Protein AF-A0A942LZH9-F1 (afdb_monomer)

pLDDT: mean 81.47, std 19.13, range [36.59, 96.5]

Sequence (131 aa):
MKSMGKLLLIGLAIMLMASFSLKSQSVIKISQSTISLISAGNLTALHFEVTTKDVDKITAKMLIPGYQLVCNPKETKLSCIVYSMELTPFPAGDTEIIKLEGISDDNEFIWEKAEASDVNHKTVFLETVVE

Radius of gyration: 22.89 Å; Cα contacts (8 Å, |Δi|>4): 263; chains: 1; bounding box: 40×56×80 Å

Structure (mmCIF, N/CA/C/O backbone):
data_AF-A0A942LZH9-F1
#
_entry.id   AF-A0A942LZH9-F1
#
loop_
_atom_site.group_PDB
_atom_site.id
_atom_site.type_symbol
_atom_site.label_atom_id
_atom_site.label_alt_id
_atom_site.label_comp_id
_atom_site.label_asym_id
_atom_site.label_entity_id
_atom_site.label_seq_id
_atom_site.pdbx_PDB_ins_code
_atom_site.Cartn_x
_atom_site.Cartn_y
_atom_site.Cartn_z
_atom_site.occupancy
_atom_site.B_iso_or_equiv
_atom_site.auth_seq_id
_atom_site.auth_comp_id
_atom_site.auth_asym_id
_atom_site.auth_atom_id
_atom_site.pdbx_PDB_model_num
ATOM 1 N N . MET A 1 1 ? 15.532 45.256 -62.606 1.00 39.62 1 MET A N 1
ATOM 2 C CA . MET A 1 1 ? 15.537 43.804 -62.896 1.00 39.62 1 MET A CA 1
ATOM 3 C C . MET A 1 1 ? 16.292 43.080 -61.792 1.00 39.62 1 MET A C 1
ATOM 5 O O . MET A 1 1 ? 17.453 43.410 -61.614 1.00 39.62 1 MET A O 1
ATOM 9 N N . LYS A 1 2 ? 15.628 42.092 -61.161 1.00 41.16 2 LYS A N 1
ATOM 10 C CA . LYS A 1 2 ? 16.156 40.997 -60.306 1.00 41.16 2 LYS A CA 1
ATOM 11 C C . LYS A 1 2 ? 16.823 41.414 -58.980 1.00 41.16 2 LYS A C 1
ATOM 13 O O . LYS A 1 2 ? 17.537 42.394 -58.937 1.00 41.16 2 LYS A O 1
ATOM 18 N N . SER A 1 3 ? 16.723 40.690 -57.870 1.00 36.59 3 SER A N 1
ATOM 19 C CA . SER A 1 3 ? 15.890 39.576 -57.398 1.00 36.59 3 SER A CA 1
ATOM 20 C C . SER A 1 3 ? 16.278 39.365 -55.925 1.00 36.59 3 SER A C 1
ATOM 22 O O . SER A 1 3 ? 17.366 39.750 -55.508 1.00 36.59 3 SER A O 1
ATOM 24 N N . MET A 1 4 ? 15.374 38.757 -55.166 1.00 45.88 4 MET A N 1
ATOM 25 C CA . MET A 1 4 ? 15.419 38.454 -53.737 1.00 45.88 4 MET A CA 1
ATOM 26 C C . MET A 1 4 ? 16.687 37.738 -53.246 1.00 45.88 4 MET A C 1
ATOM 28 O O . MET A 1 4 ? 17.274 36.925 -53.952 1.00 45.88 4 MET A O 1
ATOM 32 N N . GLY A 1 5 ? 16.976 37.939 -51.958 1.00 41.28 5 GLY A N 1
ATOM 33 C CA . GLY A 1 5 ? 17.870 37.104 -51.160 1.00 41.28 5 GLY A CA 1
ATOM 34 C C . GLY A 1 5 ? 17.648 37.298 -49.659 1.00 41.28 5 GLY A C 1
ATOM 35 O O . GLY A 1 5 ? 18.558 37.705 -48.950 1.00 41.28 5 GLY A O 1
ATOM 36 N N . LYS A 1 6 ? 16.422 37.051 -49.171 1.00 49.28 6 LYS A N 1
ATOM 37 C CA . LYS A 1 6 ? 16.174 36.774 -47.746 1.00 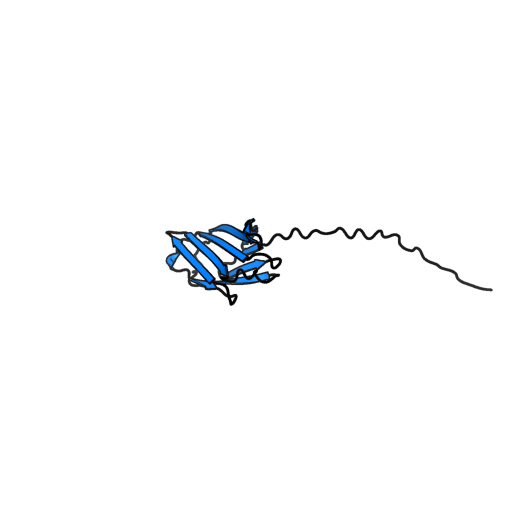49.28 6 LYS A CA 1
ATOM 38 C C . LYS A 1 6 ? 16.926 35.489 -47.389 1.00 49.28 6 LYS A C 1
ATOM 40 O O . LYS A 1 6 ? 16.528 34.440 -47.878 1.00 49.28 6 LYS A O 1
ATOM 45 N N . LEU A 1 7 ? 17.928 35.546 -46.519 1.00 44.22 7 LEU A N 1
ATOM 46 C CA . LEU A 1 7 ? 18.404 34.378 -45.772 1.00 44.22 7 LEU A CA 1
ATOM 47 C C . LEU A 1 7 ? 18.724 34.846 -44.349 1.00 44.22 7 LEU A C 1
ATOM 49 O O . LEU A 1 7 ? 19.656 35.603 -44.114 1.00 44.22 7 LEU A O 1
ATOM 53 N N . LEU A 1 8 ? 17.732 34.687 -43.479 1.00 42.03 8 LEU A N 1
ATOM 54 C CA . LEU A 1 8 ? 17.708 33.675 -42.421 1.00 42.03 8 LEU A CA 1
ATOM 55 C C . LEU A 1 8 ? 18.464 34.158 -41.175 1.00 42.03 8 LEU A C 1
ATOM 57 O O . LEU A 1 8 ? 19.621 33.827 -40.936 1.00 42.03 8 LEU A O 1
ATOM 61 N N . LEU A 1 9 ? 17.728 34.909 -40.345 1.00 44.19 9 LEU A N 1
ATOM 62 C CA . LEU A 1 9 ? 17.865 34.812 -38.897 1.00 44.19 9 LEU A CA 1
ATOM 63 C C . LEU A 1 9 ? 17.651 33.336 -38.523 1.00 44.19 9 LEU A C 1
ATOM 65 O O . LEU A 1 9 ? 16.520 32.887 -38.361 1.00 44.19 9 LEU A O 1
ATOM 69 N N . ILE A 1 10 ? 18.735 32.578 -38.423 1.00 49.22 10 ILE A N 1
ATOM 70 C CA . ILE A 1 10 ? 18.791 31.396 -37.567 1.00 49.22 10 ILE A CA 1
ATOM 71 C C . ILE A 1 10 ? 19.356 31.967 -36.267 1.00 49.22 10 ILE A C 1
ATOM 73 O O . ILE A 1 10 ? 20.549 32.186 -36.123 1.00 49.22 10 ILE A O 1
ATOM 77 N N . GLY A 1 11 ? 18.507 32.459 -35.373 1.00 38.56 11 GLY A N 1
ATOM 78 C CA . GLY A 1 11 ? 17.750 31.521 -34.564 1.00 38.56 11 GLY A CA 1
ATOM 79 C C . GLY A 1 11 ? 18.701 30.770 -33.635 1.00 38.56 11 GLY A C 1
ATOM 80 O O . GLY A 1 11 ? 18.544 29.572 -33.450 1.00 38.56 11 GLY A O 1
ATOM 81 N N . LEU A 1 12 ? 19.689 31.464 -33.055 1.00 39.50 12 LEU A N 1
ATOM 82 C CA . LEU A 1 12 ? 20.382 31.031 -31.845 1.00 39.50 12 LEU A CA 1
ATOM 83 C C . LEU A 1 12 ? 19.395 31.112 -30.665 1.00 39.50 12 LEU A C 1
ATOM 85 O O . LEU A 1 12 ? 19.599 31.821 -29.686 1.00 39.50 12 LEU A O 1
ATOM 89 N N . ALA A 1 13 ? 18.280 30.394 -30.784 1.00 42.97 13 ALA A N 1
ATOM 90 C CA . ALA A 1 13 ? 17.601 29.849 -29.636 1.00 42.97 13 ALA A CA 1
ATOM 91 C C . ALA A 1 13 ? 18.527 28.731 -29.170 1.00 42.97 13 ALA A C 1
ATOM 93 O O . ALA A 1 13 ? 18.441 27.595 -29.633 1.00 42.97 13 ALA A O 1
ATOM 94 N N . ILE A 1 14 ? 19.484 29.087 -28.310 1.00 48.19 14 ILE A N 1
ATOM 95 C CA . ILE A 1 14 ? 20.075 28.119 -27.395 1.00 48.19 14 ILE A CA 1
ATOM 96 C C . ILE A 1 14 ? 18.873 27.560 -26.655 1.00 48.19 14 ILE A C 1
ATOM 98 O O . ILE A 1 14 ? 18.292 28.198 -25.778 1.00 48.19 14 ILE A O 1
ATOM 102 N N . MET A 1 15 ? 18.425 26.415 -27.150 1.00 40.81 15 MET A N 1
ATOM 103 C CA . MET A 1 15 ? 17.403 25.594 -26.562 1.00 40.81 15 MET A CA 1
ATOM 104 C C . MET A 1 15 ? 18.005 25.201 -25.220 1.00 40.81 15 MET A C 1
ATOM 106 O O . MET A 1 15 ? 18.798 24.266 -25.127 1.00 40.81 15 MET A O 1
ATOM 110 N N . LEU A 1 16 ? 17.697 25.989 -24.188 1.00 39.62 16 LEU A N 1
ATOM 111 C CA . LEU A 1 16 ? 17.719 25.529 -22.816 1.00 39.62 16 LEU A CA 1
ATOM 112 C C . LEU A 1 16 ? 16.721 24.366 -22.801 1.00 39.62 16 LEU A C 1
ATOM 114 O O . LEU A 1 16 ? 15.556 24.513 -22.441 1.00 39.62 16 LEU A O 1
ATOM 118 N N . MET A 1 17 ? 17.167 23.187 -23.230 1.00 42.41 17 MET A N 1
ATOM 119 C CA . MET A 1 17 ? 16.686 21.964 -22.630 1.00 42.41 17 MET A CA 1
ATOM 120 C C . MET A 1 17 ? 17.195 22.053 -21.202 1.00 42.41 17 MET A C 1
ATOM 122 O O . MET A 1 17 ? 18.265 21.556 -20.861 1.00 42.41 17 MET A O 1
ATOM 126 N N . ALA A 1 18 ? 16.457 22.802 -20.381 1.00 37.84 18 ALA A N 1
ATOM 127 C CA . ALA A 1 18 ? 16.432 22.537 -18.971 1.00 37.84 18 ALA A CA 1
ATOM 128 C C . ALA A 1 18 ? 16.167 21.040 -18.902 1.00 37.84 18 ALA A C 1
ATOM 130 O O . ALA A 1 18 ? 15.095 20.568 -19.288 1.00 37.84 18 ALA A O 1
ATOM 131 N N . SER A 1 19 ? 17.191 20.291 -18.514 1.00 39.47 19 SER A N 1
ATOM 132 C CA . SER A 1 19 ? 17.015 18.982 -17.935 1.00 39.47 19 SER A CA 1
ATOM 133 C C . SER A 1 19 ? 16.109 19.234 -16.742 1.00 39.47 19 SER A C 1
ATOM 135 O O . SER A 1 19 ? 16.579 19.503 -15.637 1.00 39.47 19 SER A O 1
ATOM 137 N N . PHE A 1 20 ? 14.796 19.243 -16.972 1.00 38.53 20 PHE A N 1
ATOM 138 C CA . PHE A 1 20 ? 13.843 18.965 -15.928 1.00 38.53 20 PHE A CA 1
ATOM 139 C C . PHE A 1 20 ? 14.211 17.549 -15.531 1.00 38.53 20 PHE A C 1
ATOM 141 O O . PHE A 1 20 ? 13.763 16.569 -16.118 1.00 38.53 20 PHE A O 1
ATOM 148 N N . SER A 1 21 ? 15.141 17.456 -14.584 1.00 37.59 21 SER A N 1
ATOM 149 C CA . SER A 1 21 ? 15.197 16.334 -13.687 1.00 37.59 21 SER A CA 1
ATOM 150 C C . SER A 1 21 ? 13.803 16.337 -13.087 1.00 37.59 21 SER A C 1
ATOM 152 O O . SER A 1 21 ? 13.515 17.134 -12.191 1.00 37.59 21 SER A O 1
ATOM 154 N N . LEU A 1 22 ? 12.891 15.567 -13.696 1.00 41.03 22 LEU A N 1
ATOM 155 C CA . LEU A 1 22 ? 11.689 15.132 -13.023 1.00 41.03 22 LEU A CA 1
ATOM 156 C C . LEU A 1 22 ? 12.255 14.485 -11.780 1.00 41.03 22 LEU A C 1
ATOM 158 O O . LEU A 1 22 ? 12.810 13.389 -11.836 1.00 41.03 22 LEU A O 1
ATOM 162 N N . LYS A 1 23 ? 12.237 15.238 -10.683 1.00 45.75 23 LYS A N 1
ATOM 163 C CA . LYS A 1 23 ? 12.470 14.701 -9.364 1.00 45.75 23 LYS A CA 1
ATOM 164 C C . LYS A 1 23 ? 11.471 13.558 -9.321 1.00 45.75 23 LYS A C 1
ATOM 166 O O . LYS A 1 23 ? 10.272 13.811 -9.353 1.00 45.75 23 LYS A O 1
ATOM 171 N N . SER A 1 24 ? 11.973 12.333 -9.458 1.00 50.16 24 SER A N 1
ATOM 172 C CA . SER A 1 24 ? 11.180 11.111 -9.533 1.00 50.16 24 SER A CA 1
ATOM 173 C C . SER A 1 24 ? 10.587 10.895 -8.145 1.00 50.16 24 SER A C 1
ATOM 175 O O . SER A 1 24 ? 11.002 10.013 -7.399 1.00 50.16 24 SER A O 1
ATOM 177 N N . GLN A 1 25 ? 9.698 11.794 -7.741 1.00 72.69 25 GLN A N 1
ATOM 178 C CA . GLN A 1 25 ? 8.908 11.679 -6.542 1.00 72.69 25 GLN A CA 1
ATOM 179 C C . GLN A 1 25 ? 7.812 10.713 -6.922 1.00 72.69 25 GLN A C 1
ATOM 181 O O . GLN A 1 25 ? 6.889 11.040 -7.661 1.00 72.69 25 GLN A O 1
ATOM 186 N N . SER A 1 26 ? 8.005 9.472 -6.495 1.00 85.50 26 SER A N 1
ATOM 187 C CA . SER A 1 26 ? 6.890 8.551 -6.445 1.00 85.50 26 SER A CA 1
ATOM 188 C C . SER A 1 26 ? 5.879 9.104 -5.442 1.00 85.50 26 SER A C 1
ATOM 190 O O . SER A 1 26 ? 6.262 9.611 -4.383 1.00 85.50 26 SER A O 1
ATOM 192 N N . VAL A 1 27 ? 4.606 9.051 -5.807 1.00 90.31 27 VAL A N 1
ATOM 193 C CA . VAL A 1 27 ? 3.499 9.624 -5.037 1.00 90.31 27 VAL A CA 1
ATOM 194 C C . VAL A 1 27 ? 2.531 8.501 -4.728 1.00 90.31 27 VAL A C 1
ATOM 196 O O . VAL A 1 27 ? 2.226 7.699 -5.612 1.00 90.31 27 VAL A O 1
ATOM 199 N N . ILE A 1 28 ? 2.043 8.449 -3.495 1.00 91.06 28 ILE A N 1
ATOM 200 C CA . ILE A 1 28 ? 0.878 7.638 -3.167 1.00 91.06 28 ILE A CA 1
ATOM 201 C C . ILE A 1 28 ? -0.349 8.550 -3.191 1.00 91.06 28 ILE A C 1
ATOM 203 O O . ILE A 1 28 ? -0.385 9.598 -2.543 1.00 91.06 28 ILE A O 1
ATOM 207 N N . LYS A 1 29 ? -1.334 8.175 -3.996 1.00 92.06 29 LYS A N 1
ATOM 208 C CA . LYS A 1 29 ? -2.643 8.816 -4.035 1.00 92.06 29 LYS A CA 1
ATOM 209 C C . LYS A 1 29 ? -3.614 7.948 -3.283 1.00 92.06 29 LYS A C 1
ATOM 211 O O . LYS A 1 29 ? -3.621 6.729 -3.465 1.00 92.06 29 LYS A O 1
ATOM 216 N N . ILE A 1 30 ? -4.417 8.571 -2.445 1.00 87.19 30 ILE A N 1
ATOM 217 C CA . ILE A 1 30 ? -5.291 7.836 -1.563 1.00 87.19 30 ILE A CA 1
ATOM 218 C C . ILE A 1 30 ? -6.668 8.466 -1.568 1.00 87.19 30 ILE A C 1
ATOM 220 O O . ILE A 1 30 ? -6.818 9.639 -1.244 1.00 87.19 30 ILE A O 1
ATOM 224 N N . SER A 1 31 ? -7.659 7.661 -1.928 1.00 86.94 31 SER A N 1
ATOM 225 C CA . SER A 1 31 ? -9.068 8.018 -1.840 1.00 86.94 31 SER A CA 1
ATOM 226 C C . SER A 1 31 ? -9.720 7.254 -0.690 1.00 86.94 31 SER A C 1
ATOM 228 O O . SER A 1 31 ? -9.087 6.433 -0.020 1.00 86.94 31 SER A O 1
ATOM 230 N N . GLN A 1 32 ? -11.020 7.469 -0.486 1.00 83.19 32 GLN A N 1
ATOM 231 C CA . GLN A 1 32 ? -11.786 6.648 0.448 1.00 83.19 32 GLN A CA 1
ATOM 232 C C . GLN A 1 32 ? -11.693 5.155 0.116 1.00 83.19 32 GLN A C 1
ATOM 234 O O . GLN A 1 32 ? -11.540 4.362 1.029 1.00 83.19 32 GLN A O 1
ATOM 239 N N . SER A 1 33 ? -11.759 4.756 -1.160 1.00 89.19 33 SER A N 1
ATOM 240 C CA . SER A 1 33 ? -11.935 3.344 -1.550 1.00 89.19 33 SER A CA 1
ATOM 241 C C . SER A 1 33 ? -10.750 2.727 -2.290 1.00 89.19 33 SER A C 1
ATOM 243 O O . SER A 1 33 ? -10.765 1.530 -2.582 1.00 89.19 33 SER A O 1
ATOM 245 N N . THR A 1 34 ? -9.722 3.507 -2.607 1.00 92.69 34 THR A N 1
ATOM 246 C CA . THR A 1 34 ? -8.593 3.051 -3.421 1.00 92.69 34 THR A CA 1
ATOM 247 C C . THR A 1 34 ? -7.284 3.684 -2.978 1.00 92.69 34 THR A C 1
ATOM 249 O O . THR A 1 34 ? -7.245 4.789 -2.437 1.00 92.69 34 THR A O 1
ATOM 252 N N . ILE A 1 35 ? -6.194 2.968 -3.237 1.00 93.31 35 ILE A N 1
ATOM 253 C CA . ILE A 1 35 ? -4.831 3.477 -3.123 1.00 93.31 35 ILE A CA 1
ATOM 254 C C . ILE A 1 35 ? -4.173 3.291 -4.485 1.00 93.31 35 ILE A C 1
ATOM 256 O O . ILE A 1 35 ? -4.118 2.169 -5.002 1.00 93.31 35 ILE A O 1
ATOM 260 N N . SER A 1 36 ? -3.637 4.377 -5.028 1.00 95.06 36 SER A N 1
ATOM 261 C CA . SER A 1 36 ? -2.882 4.397 -6.277 1.00 95.06 36 SER A CA 1
ATOM 262 C C . SER A 1 36 ? -1.440 4.818 -6.030 1.00 95.06 36 SER A C 1
ATOM 264 O O . SER A 1 36 ? -1.134 5.598 -5.128 1.00 95.06 36 SER A O 1
ATOM 266 N N . LEU A 1 37 ? -0.531 4.293 -6.840 1.00 95.31 37 LEU A N 1
ATOM 267 C CA . LEU A 1 37 ? 0.889 4.596 -6.799 1.00 95.31 37 LEU A CA 1
ATOM 268 C C . LEU A 1 37 ? 1.306 5.188 -8.139 1.00 95.31 37 LEU A C 1
ATOM 270 O O . LEU A 1 37 ? 1.183 4.537 -9.175 1.00 95.31 37 LEU A O 1
ATOM 274 N N . ILE A 1 38 ? 1.866 6.394 -8.098 1.00 93.75 38 ILE A N 1
ATOM 275 C CA . ILE A 1 38 ? 2.649 6.942 -9.199 1.00 93.75 38 ILE A CA 1
ATOM 276 C C . ILE A 1 38 ? 4.095 6.515 -8.976 1.00 93.75 38 ILE A C 1
ATOM 278 O O . ILE A 1 38 ? 4.746 7.001 -8.051 1.00 93.75 38 ILE A O 1
ATOM 282 N N . SER A 1 39 ? 4.606 5.612 -9.813 1.00 92.31 39 SER A N 1
ATOM 283 C CA . SER A 1 39 ? 5.980 5.101 -9.721 1.00 92.31 39 SER A CA 1
ATOM 284 C C . SER A 1 39 ? 6.784 5.359 -10.993 1.00 92.31 39 SER A C 1
ATOM 286 O O . SER A 1 39 ? 6.243 5.438 -12.094 1.00 92.31 39 SER A O 1
ATOM 288 N N . ALA A 1 40 ? 8.108 5.428 -10.852 1.00 90.56 40 ALA A N 1
ATOM 289 C CA . ALA A 1 40 ? 9.042 5.407 -11.976 1.00 90.56 40 ALA A CA 1
ATOM 290 C C . ALA A 1 40 ? 9.424 3.979 -12.419 1.00 90.56 40 ALA A C 1
ATOM 292 O O . ALA A 1 40 ? 10.290 3.819 -13.276 1.00 90.56 40 ALA A O 1
ATOM 293 N N . GLY A 1 41 ? 8.806 2.940 -11.844 1.00 91.62 41 GLY A N 1
ATOM 294 C CA . GLY A 1 41 ? 9.104 1.546 -12.185 1.00 91.62 41 GLY A CA 1
ATOM 295 C C . GLY A 1 41 ? 10.262 0.939 -11.391 1.00 91.62 41 GLY A C 1
ATOM 296 O O . GLY A 1 41 ? 10.909 0.005 -11.854 1.00 91.62 41 GLY A O 1
ATOM 297 N N . ASN A 1 42 ? 10.587 1.509 -10.229 1.00 92.06 42 ASN A N 1
ATOM 298 C CA . ASN A 1 42 ? 11.784 1.171 -9.454 1.00 92.06 42 ASN A CA 1
ATOM 299 C C . ASN A 1 42 ? 11.506 0.836 -7.982 1.00 92.06 42 ASN A C 1
ATOM 301 O O . ASN A 1 42 ? 12.454 0.617 -7.230 1.00 92.06 42 ASN A O 1
ATOM 305 N N . LEU A 1 43 ? 10.242 0.827 -7.558 1.00 93.31 43 LEU A N 1
ATOM 306 C CA . LEU A 1 43 ? 9.848 0.498 -6.188 1.00 93.31 43 LEU A CA 1
ATOM 307 C C . LEU A 1 43 ? 9.490 -0.984 -6.104 1.00 93.31 43 LEU A C 1
ATOM 309 O O . LEU A 1 43 ? 8.797 -1.472 -6.981 1.00 93.31 43 LEU A O 1
ATOM 313 N N . THR A 1 44 ? 9.925 -1.701 -5.075 1.00 93.31 44 THR A N 1
ATOM 314 C CA . THR A 1 44 ? 9.734 -3.160 -4.935 1.00 93.31 44 THR A CA 1
ATOM 315 C C . THR A 1 44 ? 8.824 -3.541 -3.770 1.00 93.31 44 THR A C 1
ATOM 317 O O . THR A 1 44 ? 8.233 -4.622 -3.767 1.00 93.31 44 THR A O 1
ATOM 320 N N . ALA A 1 45 ? 8.677 -2.645 -2.795 1.00 94.81 45 ALA A N 1
ATOM 321 C CA . ALA A 1 45 ? 7.766 -2.797 -1.671 1.00 94.81 45 ALA A CA 1
ATOM 322 C C . ALA A 1 45 ? 7.173 -1.444 -1.272 1.00 94.81 45 ALA A C 1
ATOM 324 O O . ALA A 1 45 ? 7.804 -0.405 -1.473 1.00 94.81 45 ALA A O 1
ATOM 325 N N . LEU A 1 46 ? 5.977 -1.473 -0.694 1.00 95.50 46 LEU A N 1
ATOM 326 C CA . LEU A 1 46 ? 5.265 -0.315 -0.164 1.00 95.50 46 LEU A CA 1
ATOM 327 C C . LEU A 1 46 ? 4.755 -0.654 1.236 1.00 95.50 46 LEU A C 1
ATOM 329 O O . LEU A 1 46 ? 4.160 -1.706 1.431 1.00 95.50 46 LEU A O 1
ATOM 333 N N . HIS A 1 47 ? 4.949 0.239 2.194 1.00 94.56 47 HIS A N 1
ATOM 334 C CA . HIS A 1 47 ? 4.324 0.197 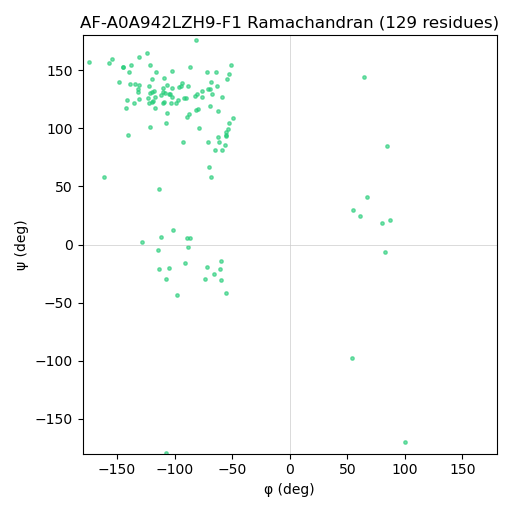3.507 1.00 94.56 47 HIS A CA 1
ATOM 335 C C . HIS A 1 47 ? 3.496 1.466 3.689 1.00 94.56 47 HIS A C 1
ATOM 337 O O . HIS A 1 47 ? 3.978 2.570 3.433 1.00 94.56 47 HIS A O 1
ATOM 343 N N . PHE A 1 48 ? 2.253 1.308 4.129 1.00 92.69 48 PHE A N 1
ATOM 344 C CA . PHE A 1 48 ? 1.396 2.430 4.479 1.00 92.69 48 PHE A CA 1
ATOM 345 C C . PHE A 1 48 ? 0.614 2.162 5.760 1.00 92.69 48 PHE A C 1
ATOM 347 O O . PHE A 1 48 ? 0.350 1.016 6.136 1.00 92.69 48 PHE A O 1
ATOM 354 N N . GLU A 1 49 ? 0.245 3.250 6.421 1.00 92.44 49 GLU A N 1
ATOM 355 C CA . GLU A 1 49 ? -0.463 3.247 7.689 1.00 92.44 49 GLU A CA 1
ATOM 356 C C . GLU A 1 49 ? -1.653 4.197 7.635 1.00 92.44 49 GLU A C 1
ATOM 358 O O . GLU A 1 49 ? -1.518 5.363 7.248 1.00 92.44 49 GLU A O 1
ATOM 363 N N . VAL A 1 50 ? -2.807 3.699 8.070 1.00 89.75 50 VAL A N 1
ATOM 364 C CA . VAL A 1 50 ? -4.035 4.484 8.145 1.00 89.75 50 VAL A CA 1
ATOM 365 C C . VAL A 1 50 ? -4.752 4.270 9.462 1.00 89.75 50 VAL A C 1
ATOM 367 O O . VAL A 1 50 ? -4.855 3.144 9.947 1.00 89.75 50 VAL A O 1
ATOM 370 N N . THR A 1 51 ? -5.255 5.358 10.030 1.00 91.31 51 THR A N 1
ATOM 371 C CA . THR A 1 51 ? -6.019 5.361 11.271 1.00 91.31 51 THR A CA 1
ATOM 372 C C . THR A 1 51 ? -7.492 5.642 10.978 1.00 91.31 51 THR A C 1
ATOM 374 O O . THR A 1 51 ? -7.825 6.582 10.260 1.00 91.31 51 THR A O 1
ATOM 377 N N . THR A 1 52 ? -8.385 4.817 11.517 1.00 88.94 52 THR A N 1
ATOM 378 C CA . THR A 1 52 ? -9.841 4.895 11.356 1.00 88.94 52 THR A CA 1
ATOM 379 C C . THR A 1 52 ? -10.559 4.183 12.509 1.00 88.94 52 THR A C 1
ATOM 381 O O . THR A 1 52 ? -9.991 3.317 13.177 1.00 88.94 52 THR A O 1
ATOM 384 N N . LYS A 1 53 ? -11.812 4.559 12.782 1.00 88.00 53 LYS A N 1
ATOM 385 C CA . LYS A 1 53 ? -12.583 4.040 13.928 1.00 88.00 53 LYS A CA 1
ATOM 386 C C . LYS A 1 53 ? -13.057 2.597 13.741 1.00 88.00 53 LYS A C 1
ATOM 388 O O . LYS A 1 53 ? -13.160 1.880 14.727 1.00 88.00 53 LYS A O 1
ATOM 393 N N . ASP A 1 54 ? -13.293 2.185 12.500 1.00 86.69 54 ASP A N 1
ATOM 394 C CA . ASP A 1 54 ? -13.856 0.878 12.139 1.00 86.69 54 ASP A CA 1
ATOM 395 C C . ASP A 1 54 ? -12.823 0.023 11.378 1.00 86.69 54 ASP A C 1
ATOM 397 O O . ASP A 1 54 ? -13.090 -0.522 10.303 1.00 86.69 54 ASP A O 1
ATOM 401 N N . VAL A 1 55 ? -11.596 -0.058 11.906 1.00 88.69 55 VAL A N 1
ATOM 402 C CA . VAL A 1 55 ? -10.477 -0.739 11.229 1.00 88.69 55 VAL A CA 1
ATOM 403 C C . VAL A 1 55 ? -10.751 -2.220 10.954 1.00 88.69 55 VAL A C 1
ATOM 405 O O . VAL A 1 55 ? -10.275 -2.778 9.969 1.00 88.69 55 VAL A O 1
ATOM 408 N N . ASP A 1 56 ? -11.537 -2.851 11.821 1.00 87.19 56 ASP A N 1
ATOM 409 C CA . ASP A 1 56 ? -11.923 -4.258 11.774 1.00 87.19 56 ASP A CA 1
ATOM 410 C C . ASP A 1 56 ? -12.914 -4.574 10.648 1.00 87.19 56 ASP A C 1
ATOM 412 O O . ASP A 1 56 ? -13.031 -5.729 10.237 1.00 87.19 56 ASP A O 1
ATOM 416 N N . LYS A 1 57 ? -13.604 -3.557 10.120 1.00 87.88 57 LYS A N 1
ATOM 417 C CA . LYS A 1 57 ? -14.552 -3.701 9.005 1.00 87.88 57 LYS A CA 1
ATOM 418 C C . LYS A 1 57 ? -13.894 -3.512 7.643 1.00 87.88 57 LYS A C 1
ATOM 420 O O . LYS A 1 57 ? -14.481 -3.891 6.629 1.00 87.88 57 LYS A O 1
ATOM 425 N N . ILE A 1 58 ? -12.689 -2.948 7.604 1.00 89.62 58 ILE A N 1
ATOM 426 C CA . ILE A 1 58 ? -11.998 -2.640 6.356 1.00 89.62 58 ILE A CA 1
ATOM 427 C C . ILE A 1 58 ? -11.300 -3.884 5.822 1.00 89.62 58 ILE A C 1
ATOM 429 O O . ILE A 1 58 ? -10.494 -4.523 6.494 1.00 89.62 58 ILE A O 1
ATOM 433 N N . THR A 1 59 ? -11.571 -4.194 4.560 1.00 89.75 59 THR A N 1
ATOM 434 C CA . THR A 1 59 ? -10.841 -5.210 3.802 1.00 89.75 59 THR A CA 1
ATOM 435 C C . THR A 1 59 ? -10.040 -4.532 2.704 1.00 89.75 59 THR A C 1
ATOM 437 O O . THR A 1 59 ? -10.592 -3.773 1.914 1.00 89.75 59 THR A O 1
ATOM 440 N N . ALA A 1 60 ? -8.745 -4.828 2.620 1.00 92.50 60 ALA A N 1
ATOM 441 C CA . ALA A 1 60 ? -7.885 -4.338 1.552 1.00 92.50 60 ALA A CA 1
ATOM 442 C C . ALA A 1 60 ? -7.596 -5.469 0.553 1.00 92.50 60 ALA A C 1
ATOM 444 O O . ALA A 1 60 ? -7.211 -6.575 0.940 1.00 92.50 60 ALA A O 1
ATOM 445 N N . LYS A 1 61 ? -7.801 -5.206 -0.737 1.00 94.44 61 LYS A N 1
ATOM 446 C CA . LYS A 1 61 ? -7.592 -6.158 -1.834 1.00 94.44 61 LYS A CA 1
ATOM 447 C C . LYS A 1 61 ? -6.505 -5.657 -2.767 1.00 94.44 61 LYS A C 1
ATOM 449 O O . LYS A 1 61 ? -6.597 -4.546 -3.277 1.00 94.44 61 LYS A O 1
ATOM 454 N N . MET A 1 62 ? -5.514 -6.505 -3.023 1.00 95.81 62 MET A N 1
ATOM 455 C CA . MET A 1 62 ? -4.470 -6.233 -4.008 1.00 95.81 62 MET A CA 1
ATOM 456 C C . MET A 1 62 ? -5.037 -6.315 -5.429 1.00 95.81 62 MET A C 1
ATOM 458 O O . MET A 1 62 ? -5.733 -7.277 -5.757 1.00 95.81 62 MET A O 1
ATOM 462 N N . LEU A 1 63 ? -4.720 -5.331 -6.272 1.00 96.06 63 LEU A N 1
ATOM 463 C CA . LEU A 1 63 ? -5.197 -5.264 -7.660 1.00 96.06 63 LEU A CA 1
ATOM 464 C C . LEU A 1 63 ? -4.133 -5.633 -8.696 1.00 96.06 63 LEU A C 1
ATOM 466 O O . LEU A 1 63 ? -4.480 -6.006 -9.816 1.00 96.06 63 LEU A O 1
ATOM 470 N N . ILE A 1 64 ? -2.848 -5.566 -8.337 1.00 94.06 64 ILE A N 1
ATOM 471 C CA . ILE A 1 64 ? -1.763 -5.936 -9.254 1.00 94.06 64 ILE A CA 1
ATOM 472 C C . ILE A 1 64 ? -1.403 -7.417 -9.062 1.00 94.06 64 ILE A C 1
ATOM 474 O O . ILE A 1 64 ? -1.078 -7.825 -7.942 1.00 94.06 64 ILE A O 1
ATOM 478 N N . PRO A 1 65 ? -1.411 -8.234 -10.133 1.00 91.62 65 PRO A N 1
ATOM 479 C CA . PRO A 1 65 ? -1.002 -9.632 -10.059 1.00 91.62 65 PRO A CA 1
ATOM 480 C C . PRO A 1 65 ? 0.483 -9.767 -9.699 1.00 91.62 65 PRO A C 1
ATOM 482 O O . PRO A 1 65 ? 1.306 -8.937 -10.073 1.00 91.62 65 PRO A O 1
ATOM 485 N N . GLY A 1 66 ? 0.833 -10.841 -8.989 1.00 92.56 66 GLY A N 1
ATOM 486 C CA . GLY A 1 66 ? 2.215 -11.117 -8.568 1.00 92.56 66 GLY A CA 1
ATOM 487 C C . GLY A 1 66 ? 2.655 -10.395 -7.288 1.00 92.56 66 GLY A C 1
ATOM 488 O O . GLY A 1 66 ? 3.718 -10.706 -6.756 1.00 92.56 66 GLY A O 1
ATOM 489 N N . TYR A 1 67 ? 1.825 -9.500 -6.748 1.00 95.56 67 TYR A N 1
ATOM 490 C CA . TYR A 1 67 ? 2.057 -8.850 -5.461 1.00 95.56 67 TYR A CA 1
ATOM 491 C C . TYR A 1 67 ? 1.205 -9.474 -4.363 1.00 95.56 67 TYR A C 1
ATOM 493 O O . TYR A 1 67 ? 0.092 -9.952 -4.588 1.00 95.56 67 TYR A O 1
ATOM 501 N N . GLN A 1 68 ? 1.741 -9.435 -3.153 1.00 96.06 68 GLN A N 1
ATOM 502 C CA . GLN A 1 68 ? 1.070 -9.814 -1.925 1.00 96.06 68 GLN A CA 1
ATOM 503 C C . GLN A 1 68 ? 0.785 -8.562 -1.110 1.00 96.06 68 GLN A C 1
ATOM 505 O O . GLN A 1 68 ? 1.594 -7.637 -1.073 1.00 96.06 68 GLN A O 1
ATOM 510 N N . LEU A 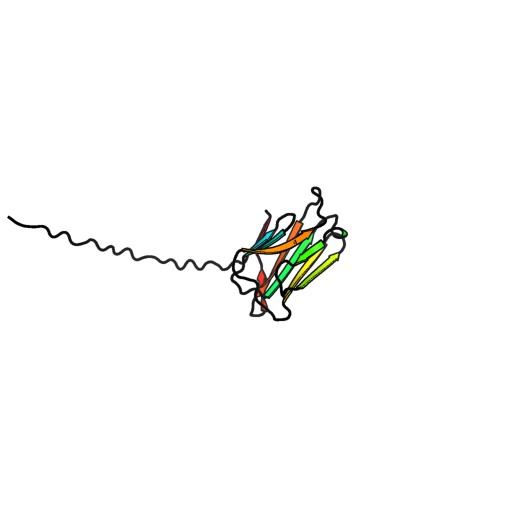1 69 ? -0.365 -8.567 -0.446 1.00 96.50 69 LEU A N 1
ATOM 511 C CA . LEU A 1 69 ? -0.778 -7.550 0.505 1.00 96.50 69 LEU A CA 1
ATOM 512 C C . LEU A 1 69 ? -0.972 -8.228 1.855 1.00 96.50 69 LEU A C 1
ATOM 514 O O . LEU A 1 69 ? -1.760 -9.167 1.976 1.00 96.50 69 LEU A O 1
ATOM 518 N N . VAL A 1 70 ? -0.259 -7.739 2.861 1.00 95.69 70 VAL A N 1
ATOM 519 C CA . VAL A 1 70 ? -0.400 -8.181 4.246 1.00 95.69 70 VAL A CA 1
ATOM 520 C C . VAL A 1 70 ? -0.756 -6.967 5.075 1.00 95.69 70 VAL A C 1
ATOM 522 O O . VAL A 1 70 ? -0.008 -5.995 5.097 1.00 95.69 70 VAL A O 1
ATOM 525 N N . CYS A 1 71 ? -1.890 -7.032 5.761 1.00 94.19 71 CYS A N 1
ATOM 526 C CA . CYS A 1 71 ? -2.348 -5.973 6.642 1.00 94.19 71 CYS A CA 1
ATOM 527 C C . CYS A 1 71 ? -2.492 -6.491 8.068 1.00 94.19 71 CYS A C 1
ATOM 529 O O . CYS A 1 71 ? -2.931 -7.619 8.293 1.00 94.19 71 CYS A O 1
ATOM 531 N N . ASN A 1 72 ? -2.140 -5.643 9.025 1.00 93.25 72 ASN A N 1
ATOM 532 C CA . ASN A 1 72 ? -2.273 -5.896 10.445 1.00 93.25 72 ASN A CA 1
ATOM 533 C C . ASN A 1 72 ? -3.165 -4.811 11.072 1.00 93.25 72 ASN A C 1
ATOM 535 O O . ASN A 1 72 ? -2.687 -3.693 11.297 1.00 93.25 72 ASN A O 1
ATOM 539 N N . PRO A 1 73 ? -4.451 -5.105 11.326 1.00 91.06 73 PRO A N 1
ATOM 540 C CA . PRO A 1 73 ? -5.329 -4.200 12.053 1.00 91.06 73 PRO A CA 1
ATOM 541 C C . PRO A 1 73 ? -5.016 -4.247 13.556 1.00 91.06 73 PRO A C 1
ATOM 543 O O . PRO A 1 73 ? -4.931 -5.319 14.157 1.00 91.06 73 PRO A O 1
ATOM 546 N N . LYS A 1 74 ? -4.870 -3.081 14.188 1.00 89.56 74 LYS A N 1
ATOM 547 C CA . LYS A 1 74 ? -4.706 -2.941 15.638 1.00 89.56 74 LYS A CA 1
ATOM 548 C C . LYS A 1 74 ? -5.456 -1.715 16.144 1.00 89.56 74 LYS A C 1
ATOM 550 O O . LYS A 1 74 ? -5.084 -0.596 15.812 1.00 89.56 74 LYS A O 1
ATOM 555 N N . GLU A 1 75 ? -6.442 -1.936 17.012 1.00 86.88 75 GLU A N 1
ATOM 556 C CA . GLU A 1 75 ? -7.281 -0.883 17.609 1.00 86.88 75 GLU A CA 1
ATOM 557 C C . GLU A 1 75 ? -7.926 0.013 16.546 1.00 86.88 75 GLU A C 1
ATOM 559 O O . GLU A 1 75 ? -8.936 -0.375 15.978 1.00 86.88 75 GLU A O 1
ATOM 564 N N . THR A 1 76 ? -7.340 1.175 16.257 1.00 90.88 76 THR A N 1
ATOM 565 C CA . THR A 1 76 ? -7.812 2.122 15.240 1.00 90.88 76 THR A CA 1
ATOM 566 C C . THR A 1 76 ? -6.872 2.227 14.045 1.00 90.88 76 THR A C 1
ATOM 568 O O . THR A 1 76 ? -7.068 3.090 13.205 1.00 90.88 76 THR A O 1
ATOM 571 N N . LYS A 1 77 ? -5.823 1.407 13.952 1.00 92.75 77 LYS A N 1
ATOM 572 C CA . LYS A 1 77 ? -4.762 1.546 12.949 1.00 92.75 77 LYS A CA 1
ATOM 573 C C . LYS A 1 77 ? -4.639 0.304 12.077 1.00 92.75 77 LYS A C 1
ATOM 575 O O . LYS A 1 77 ? -4.527 -0.810 12.583 1.00 92.75 77 LYS A O 1
ATOM 580 N N . LEU A 1 78 ? -4.613 0.499 10.765 1.00 91.75 78 LEU A N 1
ATOM 581 C CA . LEU A 1 78 ? -4.308 -0.513 9.762 1.00 91.75 78 LEU A CA 1
ATOM 582 C C . LEU A 1 78 ? -2.913 -0.227 9.202 1.00 91.75 78 LEU A C 1
ATOM 584 O O . LEU A 1 78 ? -2.700 0.786 8.538 1.00 91.75 78 LEU A O 1
ATOM 588 N N . SER A 1 79 ? -1.963 -1.115 9.478 1.00 94.06 79 SER A N 1
ATOM 589 C CA . SER A 1 79 ? -0.635 -1.095 8.856 1.00 94.06 79 SER A CA 1
ATOM 590 C C . SER A 1 79 ? -0.589 -2.172 7.781 1.00 94.06 79 SER A C 1
ATOM 592 O O . SER A 1 79 ? -0.921 -3.327 8.056 1.00 94.06 79 SER A O 1
ATOM 594 N N . CYS A 1 80 ? -0.213 -1.807 6.561 1.00 94.88 80 CYS A N 1
ATOM 595 C CA . CYS A 1 80 ? -0.219 -2.706 5.414 1.00 94.88 80 CYS A CA 1
ATOM 596 C C . CYS A 1 80 ? 1.104 -2.653 4.660 1.00 94.88 80 CYS A C 1
ATOM 598 O O . CYS A 1 80 ? 1.632 -1.577 4.388 1.00 94.88 80 CYS A O 1
ATOM 600 N N . ILE A 1 81 ? 1.598 -3.820 4.257 1.00 95.62 81 ILE A N 1
ATOM 601 C CA . ILE A 1 81 ? 2.779 -3.971 3.413 1.00 95.62 81 ILE A CA 1
ATOM 602 C C . ILE A 1 81 ? 2.368 -4.652 2.109 1.00 95.62 81 ILE A C 1
ATOM 604 O O . ILE A 1 81 ? 1.701 -5.688 2.117 1.00 95.62 81 ILE A O 1
ATOM 608 N N . VAL A 1 82 ? 2.807 -4.078 0.995 1.00 96.38 82 VAL A N 1
ATOM 609 C CA . VAL A 1 82 ? 2.712 -4.639 -0.350 1.00 96.38 82 VAL A CA 1
ATOM 610 C C . VAL A 1 82 ? 4.105 -5.027 -0.820 1.00 96.38 82 VAL A C 1
ATOM 612 O O . VAL A 1 82 ? 5.026 -4.214 -0.741 1.00 96.38 82 VAL A O 1
ATOM 615 N N . TYR A 1 83 ? 4.269 -6.241 -1.333 1.00 94.81 83 TYR A N 1
ATOM 616 C CA . TYR A 1 83 ? 5.554 -6.723 -1.844 1.00 94.81 83 TYR A CA 1
ATOM 617 C C . TYR A 1 83 ? 5.374 -7.820 -2.898 1.00 94.81 83 TYR A C 1
ATOM 619 O O . TYR A 1 83 ? 4.341 -8.483 -2.948 1.00 94.81 83 TYR A O 1
ATOM 627 N N . SER A 1 84 ? 6.396 -8.041 -3.724 1.00 92.94 84 SER A N 1
ATOM 628 C CA . SER A 1 84 ? 6.523 -9.235 -4.570 1.00 92.94 84 SER A CA 1
ATOM 629 C C . SER A 1 84 ? 7.612 -10.148 -4.002 1.00 92.94 84 SER A C 1
ATOM 631 O O . SER A 1 84 ? 8.681 -9.675 -3.618 1.00 92.94 84 SER A O 1
ATOM 633 N N . MET A 1 85 ? 7.368 -11.463 -3.974 1.00 89.06 85 MET A N 1
ATOM 634 C CA . MET A 1 85 ? 8.383 -12.457 -3.578 1.00 89.06 85 MET A CA 1
ATOM 635 C C . MET A 1 85 ? 9.557 -12.511 -4.562 1.00 89.06 85 MET A C 1
ATOM 637 O O . MET A 1 85 ? 10.665 -12.880 -4.185 1.00 89.06 85 MET A O 1
ATOM 641 N N . GLU A 1 86 ? 9.317 -12.123 -5.814 1.00 91.69 86 GLU A N 1
ATOM 642 C CA . GLU A 1 86 ? 10.327 -12.062 -6.872 1.00 91.69 86 GLU A CA 1
ATOM 643 C C . GLU A 1 86 ? 11.033 -10.698 -6.924 1.00 91.69 86 GLU A C 1
ATOM 645 O O . GLU A 1 86 ? 11.819 -10.449 -7.835 1.00 91.69 86 GLU A O 1
ATOM 650 N N . LEU A 1 87 ? 10.752 -9.797 -5.969 1.00 85.81 87 LEU A N 1
ATOM 651 C CA . LEU A 1 87 ? 11.241 -8.411 -5.952 1.00 85.81 87 LEU A CA 1
ATOM 652 C C . LEU A 1 87 ? 10.910 -7.642 -7.241 1.00 85.81 87 LEU A C 1
ATOM 654 O O . LEU A 1 87 ? 11.631 -6.728 -7.644 1.00 85.81 87 LEU A O 1
ATOM 658 N N . THR A 1 88 ? 9.802 -8.008 -7.889 1.00 93.50 88 THR A N 1
ATOM 659 C CA . THR A 1 88 ? 9.302 -7.331 -9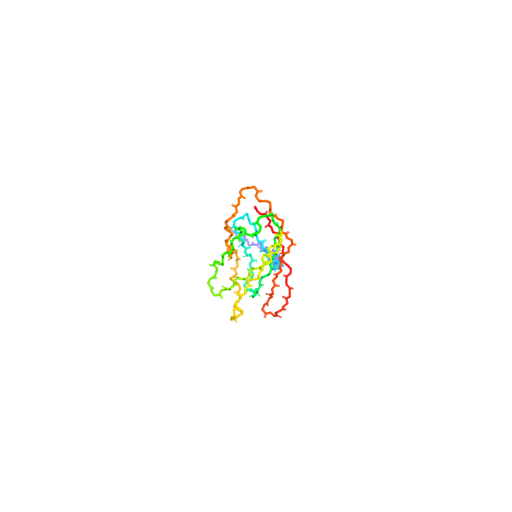.085 1.00 93.50 88 THR A CA 1
ATOM 660 C C . THR A 1 88 ? 9.043 -5.854 -8.770 1.00 93.50 88 THR A C 1
ATOM 662 O O . THR A 1 88 ? 8.318 -5.560 -7.811 1.00 93.50 88 THR A O 1
ATOM 665 N N . PRO A 1 89 ? 9.591 -4.905 -9.549 1.00 94.44 89 PRO A N 1
ATOM 666 C CA . PRO A 1 89 ? 9.272 -3.495 -9.375 1.00 94.44 89 PRO A CA 1
ATOM 667 C C . PRO A 1 89 ? 7.828 -3.188 -9.770 1.00 94.44 89 PRO A C 1
ATOM 669 O O . PRO A 1 89 ? 7.345 -3.708 -10.778 1.00 94.44 89 PRO A O 1
ATOM 672 N N . PHE A 1 90 ? 7.154 -2.330 -9.000 1.00 94.62 90 PHE A N 1
ATOM 673 C CA . PHE A 1 90 ? 5.825 -1.825 -9.334 1.00 94.62 90 PHE A CA 1
ATOM 674 C C . PHE A 1 90 ? 5.828 -1.230 -10.747 1.00 94.62 90 PHE A C 1
ATOM 676 O O . PHE A 1 90 ? 6.835 -0.641 -11.148 1.00 94.62 90 PHE A O 1
ATOM 683 N N . PRO A 1 91 ? 4.719 -1.339 -11.500 1.00 93.25 91 PRO A N 1
ATOM 684 C CA . PRO A 1 91 ? 4.607 -0.720 -12.813 1.00 93.25 91 PRO A CA 1
ATOM 685 C C . PRO A 1 91 ? 4.909 0.782 -12.766 1.00 93.25 91 PRO A C 1
ATOM 687 O O . PRO A 1 91 ? 4.536 1.475 -11.821 1.00 93.25 91 PRO A O 1
ATOM 690 N N . ALA A 1 92 ? 5.583 1.289 -13.798 1.00 92.38 92 ALA A N 1
ATOM 691 C CA . ALA A 1 92 ? 5.761 2.726 -13.965 1.00 92.38 92 ALA A CA 1
ATOM 692 C C . ALA A 1 92 ? 4.438 3.399 -14.372 1.00 92.38 92 ALA A C 1
ATOM 694 O O . ALA A 1 92 ? 3.648 2.822 -15.120 1.00 92.38 92 ALA A O 1
ATOM 695 N N . GLY A 1 93 ? 4.242 4.647 -13.947 1.00 92.75 93 GLY A N 1
ATOM 696 C CA . GLY A 1 93 ? 3.021 5.420 -14.179 1.00 92.75 93 GLY A CA 1
ATOM 697 C C . GLY A 1 93 ? 2.085 5.431 -12.973 1.00 92.75 93 GLY A C 1
ATOM 698 O O . GLY A 1 93 ? 2.478 5.030 -11.881 1.00 92.75 93 GLY A O 1
ATOM 699 N N . ASP A 1 94 ? 0.868 5.937 -13.183 1.00 94.00 94 ASP A N 1
ATOM 700 C CA . ASP A 1 94 ? -0.206 5.998 -12.184 1.00 94.00 94 ASP A CA 1
ATOM 701 C C . ASP A 1 94 ? -1.007 4.693 -12.211 1.00 94.00 94 ASP A C 1
ATOM 703 O O . ASP A 1 94 ? -1.642 4.374 -13.219 1.00 94.00 94 ASP A O 1
ATOM 707 N N . THR A 1 95 ? -0.918 3.908 -11.139 1.00 94.44 95 THR A N 1
ATOM 708 C CA . THR A 1 95 ? -1.534 2.580 -11.059 1.00 94.44 95 THR A CA 1
ATOM 709 C C . THR A 1 95 ? -2.330 2.438 -9.775 1.00 94.44 95 THR A C 1
ATOM 711 O O . THR A 1 95 ? -1.775 2.582 -8.689 1.00 94.44 95 THR A O 1
ATOM 714 N N . GLU A 1 96 ? -3.607 2.079 -9.884 1.00 95.81 96 GLU A N 1
ATOM 715 C CA . GLU A 1 96 ? -4.398 1.653 -8.729 1.00 95.81 96 GLU A CA 1
ATOM 716 C C . GLU A 1 96 ? -3.886 0.296 -8.238 1.00 95.81 96 GLU A C 1
ATOM 718 O O . GLU A 1 96 ? -3.866 -0.688 -8.982 1.00 95.81 96 GLU A O 1
ATOM 723 N N . ILE A 1 97 ? -3.416 0.247 -6.994 1.00 96.06 97 ILE A N 1
ATOM 724 C CA . ILE A 1 97 ? -2.723 -0.925 -6.453 1.00 96.06 97 ILE A CA 1
ATOM 725 C C . ILE A 1 97 ? -3.573 -1.685 -5.443 1.00 96.06 97 ILE A C 1
ATOM 727 O O . ILE A 1 97 ? -3.436 -2.906 -5.325 1.00 96.06 97 ILE A O 1
ATOM 731 N N . ILE A 1 98 ? -4.455 -0.987 -4.727 1.00 96.06 98 ILE A N 1
ATOM 732 C CA . ILE A 1 98 ? -5.294 -1.564 -3.679 1.00 96.06 98 ILE A CA 1
ATOM 733 C C . ILE A 1 98 ? -6.698 -0.991 -3.778 1.00 96.06 98 ILE A C 1
ATOM 735 O O . ILE A 1 98 ? -6.877 0.219 -3.909 1.00 96.06 98 ILE A O 1
ATOM 739 N N . LYS A 1 99 ? -7.683 -1.870 -3.607 1.00 94.88 99 LYS A N 1
ATOM 740 C CA . LYS A 1 99 ? -9.068 -1.506 -3.333 1.00 94.88 99 LYS A CA 1
ATOM 741 C C . LYS A 1 99 ? -9.389 -1.741 -1.863 1.00 94.88 99 LYS A C 1
ATOM 743 O O . LYS A 1 99 ? -9.146 -2.831 -1.345 1.00 94.88 99 LYS A O 1
ATOM 748 N N . LEU A 1 100 ? -9.949 -0.736 -1.211 1.00 90.56 100 LEU A N 1
ATOM 749 C CA . LEU A 1 100 ? -10.487 -0.809 0.138 1.00 90.56 100 LEU A CA 1
ATOM 750 C C . LEU A 1 100 ? -11.999 -1.063 0.061 1.00 90.56 100 LEU A C 1
ATOM 752 O O . LEU A 1 100 ? -12.716 -0.466 -0.741 1.00 90.56 100 LEU A O 1
ATOM 756 N N . GLU A 1 101 ? -12.488 -1.978 0.886 1.00 90.75 101 GLU A N 1
ATOM 757 C CA . GLU A 1 101 ? -13.893 -2.376 0.974 1.00 90.75 101 GLU A CA 1
ATOM 758 C C . GLU A 1 101 ? -14.357 -2.378 2.435 1.00 90.75 101 GLU A C 1
ATOM 760 O O . GLU A 1 101 ? -13.535 -2.434 3.348 1.00 90.75 101 GLU A O 1
ATOM 765 N N . GLY A 1 102 ? -15.676 -2.342 2.660 1.00 85.25 102 GLY A N 1
ATOM 766 C CA . GLY A 1 102 ? -16.257 -2.313 4.013 1.00 85.25 102 GLY A CA 1
ATOM 767 C C . GLY A 1 102 ? -16.245 -0.929 4.670 1.00 85.25 102 GLY A C 1
ATOM 768 O O . GLY A 1 102 ? -16.376 -0.811 5.885 1.00 85.25 102 GLY A O 1
ATOM 769 N N . ILE A 1 103 ? -16.085 0.114 3.859 1.00 81.12 103 ILE A N 1
ATOM 770 C CA . ILE A 1 103 ? -15.989 1.505 4.290 1.00 81.12 103 ILE A CA 1
ATOM 771 C C . ILE A 1 103 ? -17.391 2.108 4.331 1.00 81.12 103 ILE A C 1
ATOM 773 O O . ILE A 1 103 ? -18.118 2.030 3.342 1.00 81.12 103 ILE A O 1
ATOM 777 N N . SER A 1 104 ? -17.774 2.680 5.471 1.00 79.12 104 SER A N 1
ATOM 778 C CA . SER A 1 104 ? -18.978 3.502 5.592 1.00 79.12 104 SER A CA 1
ATOM 779 C C . SER A 1 104 ? -18.672 4.954 5.223 1.00 79.12 104 SER A C 1
ATOM 781 O O . SER A 1 104 ? -17.551 5.423 5.418 1.00 79.12 104 SER A O 1
ATOM 783 N N . ASP A 1 105 ? -19.685 5.682 4.750 1.00 75.44 105 ASP A N 1
ATOM 784 C CA . ASP A 1 105 ? -19.561 7.109 4.411 1.00 75.44 105 ASP A CA 1
ATOM 785 C C . ASP A 1 105 ? -19.166 7.976 5.627 1.00 75.44 105 ASP A C 1
ATOM 787 O O . ASP A 1 105 ? -18.601 9.056 5.472 1.00 75.44 105 ASP A O 1
ATOM 791 N N . ASP A 1 106 ? -19.413 7.471 6.840 1.00 77.19 106 ASP A N 1
ATOM 792 C CA . ASP A 1 106 ? -19.113 8.142 8.108 1.00 77.19 106 ASP A CA 1
ATOM 793 C C . ASP A 1 106 ? -17.687 7.860 8.632 1.00 77.19 106 ASP A C 1
ATOM 795 O O . ASP A 1 106 ? -17.299 8.378 9.687 1.00 77.19 106 ASP A O 1
ATOM 799 N N . ASN A 1 107 ? -16.895 7.026 7.943 1.00 75.81 107 ASN A N 1
ATOM 800 C CA . ASN A 1 107 ? -15.534 6.699 8.369 1.00 75.81 107 ASN A CA 1
ATOM 801 C C . ASN A 1 107 ? -14.533 7.778 7.951 1.00 75.81 107 ASN A C 1
ATOM 803 O O . ASN A 1 107 ? -14.226 7.969 6.776 1.00 75.81 107 ASN A O 1
ATOM 807 N N . GLU A 1 108 ? -13.944 8.427 8.951 1.00 83.12 108 GLU A N 1
ATOM 808 C CA . GLU A 1 108 ? -12.792 9.303 8.769 1.00 83.12 108 GLU A CA 1
ATOM 809 C C . GLU A 1 108 ? -11.506 8.464 8.680 1.00 83.12 108 GLU A C 1
ATOM 811 O O . GLU A 1 108 ? -11.251 7.598 9.527 1.00 83.12 108 GLU A O 1
ATOM 816 N N . PHE A 1 109 ? -10.704 8.715 7.642 1.00 85.00 109 PHE A N 1
ATOM 817 C CA . PHE A 1 109 ? -9.396 8.095 7.434 1.00 85.00 109 PHE A CA 1
ATOM 818 C C . PHE A 1 109 ? -8.305 9.133 7.659 1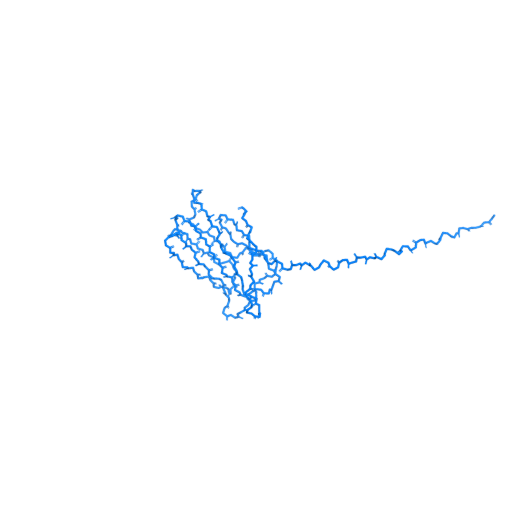.00 85.00 109 PHE A C 1
ATOM 820 O O . PHE A 1 109 ? -8.257 10.157 6.980 1.00 85.00 109 PHE A O 1
ATOM 827 N N . ILE A 1 110 ? -7.402 8.841 8.589 1.00 88.62 110 ILE A N 1
ATOM 828 C CA . ILE A 1 110 ? -6.217 9.650 8.857 1.00 88.62 110 ILE A CA 1
ATOM 829 C C . ILE A 1 110 ? -5.010 8.877 8.329 1.00 88.62 110 ILE A C 1
ATOM 831 O O . ILE 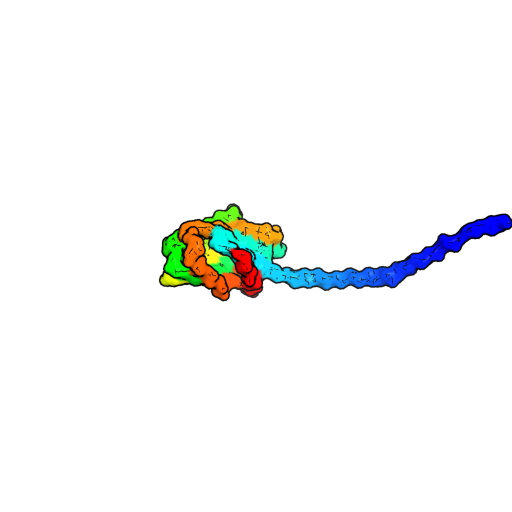A 1 110 ? -4.584 7.887 8.921 1.00 88.62 110 ILE A O 1
ATOM 835 N N . TRP A 1 111 ? -4.478 9.312 7.190 1.00 85.00 111 TRP A N 1
ATOM 836 C CA . TRP A 1 111 ? -3.292 8.719 6.573 1.00 85.00 111 TRP A CA 1
ATOM 837 C C . TRP A 1 111 ? -2.034 9.223 7.276 1.00 85.00 111 TRP A C 1
ATOM 839 O O . TRP A 1 111 ? -1.749 10.419 7.266 1.00 85.00 111 TRP A O 1
ATOM 849 N N . GLU A 1 112 ? -1.291 8.320 7.915 1.00 85.31 112 GLU A N 1
ATOM 850 C CA . GLU A 1 112 ? -0.159 8.700 8.770 1.00 85.31 112 GLU A CA 1
ATOM 851 C C . GLU A 1 112 ? 1.179 8.580 8.048 1.00 85.31 112 GLU A C 1
ATOM 853 O O . GLU A 1 112 ? 2.049 9.444 8.181 1.00 85.31 112 GLU A O 1
ATOM 858 N N . LYS A 1 113 ? 1.368 7.484 7.309 1.00 87.06 113 LYS A N 1
ATOM 859 C CA . LYS A 1 113 ? 2.665 7.135 6.735 1.00 87.06 113 LYS A CA 1
ATOM 860 C C . LYS A 1 113 ? 2.508 6.401 5.415 1.00 87.06 113 LYS A C 1
ATOM 862 O O . LYS A 1 113 ? 1.683 5.500 5.302 1.00 87.06 113 LYS A O 1
ATOM 867 N N . ALA A 1 114 ? 3.379 6.734 4.467 1.00 91.06 114 ALA A N 1
ATOM 868 C CA . ALA A 1 114 ? 3.632 5.937 3.280 1.00 91.06 114 ALA A CA 1
ATOM 869 C C . ALA A 1 114 ? 5.125 5.957 2.934 1.00 91.06 114 ALA A C 1
ATOM 871 O O . ALA A 1 114 ? 5.747 7.010 2.770 1.00 91.06 114 ALA A O 1
ATOM 872 N N . GLU A 1 115 ? 5.717 4.777 2.833 1.00 93.19 115 GLU A N 1
ATOM 873 C CA . GLU A 1 115 ? 7.120 4.591 2.484 1.00 93.19 115 GLU A CA 1
ATOM 874 C C . GLU A 1 115 ? 7.271 3.405 1.543 1.00 93.19 115 GLU A C 1
ATOM 876 O O . GLU A 1 115 ? 6.527 2.433 1.614 1.00 93.19 115 GLU A O 1
ATOM 881 N N . ALA A 1 116 ? 8.256 3.47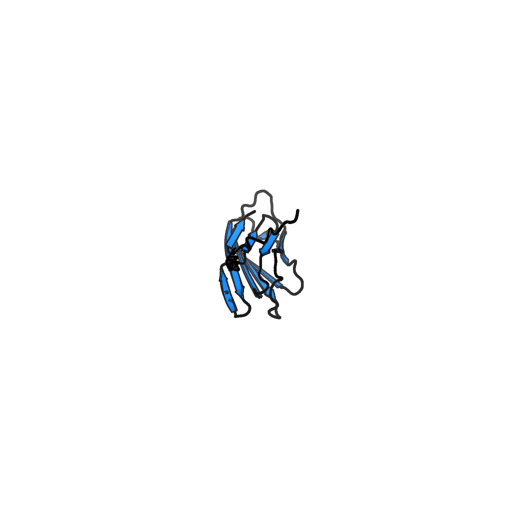0 0.665 1.00 93.50 116 ALA A N 1
ATOM 882 C CA . ALA A 1 116 ? 8.574 2.400 -0.257 1.00 93.50 116 ALA A CA 1
ATOM 883 C C . ALA A 1 116 ? 10.029 1.966 -0.110 1.00 93.50 116 ALA A C 1
ATOM 885 O O . ALA A 1 116 ? 10.855 2.668 0.474 1.00 93.50 116 ALA A O 1
ATOM 886 N N . SER A 1 117 ? 10.345 0.807 -0.670 1.00 92.75 117 SER A N 1
ATOM 887 C CA . SER A 1 117 ? 11.719 0.366 -0.894 1.00 92.75 117 SER A CA 1
ATOM 888 C C . SER A 1 117 ? 12.002 0.375 -2.391 1.00 92.75 117 SER A C 1
ATOM 890 O O . SER A 1 117 ? 11.161 -0.079 -3.167 1.00 92.75 117 SER A O 1
ATOM 892 N N . ASP A 1 118 ? 13.149 0.903 -2.815 1.00 91.19 118 ASP A N 1
ATOM 893 C CA . ASP A 1 118 ? 13.581 0.817 -4.212 1.00 91.19 118 ASP A CA 1
ATOM 894 C C . ASP A 1 118 ? 14.241 -0.542 -4.532 1.00 91.19 118 ASP A C 1
ATOM 896 O O . ASP A 1 118 ? 14.452 -1.390 -3.662 1.00 91.19 118 ASP A O 1
ATOM 900 N N . VAL A 1 119 ? 14.597 -0.763 -5.797 1.00 89.06 119 VAL A N 1
ATOM 901 C CA . VAL A 1 119 ? 15.352 -1.953 -6.248 1.00 89.06 119 VAL A CA 1
ATOM 902 C C . VAL A 1 119 ? 16.727 -2.120 -5.585 1.00 89.06 119 VAL A C 1
ATOM 904 O O . VAL A 1 119 ? 17.316 -3.191 -5.671 1.00 89.06 119 VAL A O 1
ATOM 907 N N . ASN A 1 120 ? 17.246 -1.084 -4.923 1.00 88.38 120 ASN A N 1
ATOM 908 C CA . ASN A 1 120 ? 18.504 -1.113 -4.175 1.00 88.38 120 ASN A CA 1
ATOM 909 C C . ASN A 1 120 ? 18.274 -1.246 -2.660 1.00 88.38 120 ASN A C 1
ATOM 911 O O . ASN A 1 120 ? 19.204 -1.016 -1.883 1.00 88.38 120 ASN A O 1
ATOM 915 N N . HIS A 1 121 ? 17.050 -1.575 -2.237 1.00 86.25 121 HIS A N 1
ATOM 916 C CA . HIS A 1 121 ? 16.627 -1.696 -0.842 1.00 86.25 121 HIS A CA 1
ATOM 917 C C . HIS A 1 121 ? 16.756 -0.406 -0.020 1.00 86.25 121 HIS A C 1
ATOM 919 O O . HIS A 1 121 ? 16.864 -0.445 1.208 1.00 86.25 121 HIS A O 1
ATOM 925 N N . LYS A 1 122 ? 16.737 0.758 -0.673 1.00 89.56 122 LYS A N 1
ATOM 926 C CA . LYS A 1 122 ? 16.720 2.056 0.003 1.00 89.56 122 LYS A CA 1
ATOM 927 C C . LYS A 1 122 ? 15.290 2.481 0.276 1.00 89.56 122 LYS A C 1
ATOM 929 O O . LYS A 1 122 ? 14.429 2.390 -0.596 1.00 89.56 122 LYS A O 1
ATOM 934 N N . THR A 1 123 ? 15.054 2.992 1.480 1.00 90.19 123 THR A N 1
ATOM 935 C CA . THR A 1 123 ? 13.770 3.596 1.836 1.00 90.19 123 THR A CA 1
ATOM 936 C C . THR A 1 123 ? 13.560 4.889 1.054 1.00 90.19 123 THR A C 1
ATOM 938 O O . THR A 1 123 ? 14.415 5.777 1.052 1.00 90.19 123 THR A O 1
ATOM 941 N N . VAL A 1 124 ? 12.399 4.999 0.422 1.00 88.44 124 VAL A N 1
ATOM 942 C CA . VAL A 1 124 ? 11.912 6.185 -0.276 1.00 88.44 124 VAL A CA 1
ATOM 943 C C . VAL A 1 124 ? 10.645 6.641 0.435 1.00 88.44 124 VAL A C 1
ATOM 945 O O . VAL A 1 124 ? 9.657 5.913 0.478 1.00 88.44 124 VAL A O 1
ATOM 948 N N . PHE A 1 125 ? 10.665 7.844 1.001 1.00 87.38 125 PHE A N 1
ATOM 949 C CA . PHE A 1 125 ? 9.459 8.444 1.567 1.00 87.38 125 PHE A CA 1
ATOM 950 C C . PHE A 1 125 ? 8.576 8.957 0.436 1.00 87.38 125 PHE A C 1
ATOM 952 O O . PHE A 1 125 ? 9.052 9.697 -0.431 1.00 87.38 125 PHE A O 1
ATOM 959 N N . LEU A 1 126 ? 7.314 8.539 0.442 1.00 87.31 126 LEU A N 1
ATOM 960 C CA . LEU A 1 126 ? 6.353 8.936 -0.573 1.00 87.31 126 LEU A CA 1
ATOM 961 C C . LEU A 1 126 ? 5.583 10.159 -0.095 1.00 87.31 126 LEU A C 1
ATOM 963 O O . LEU A 1 126 ?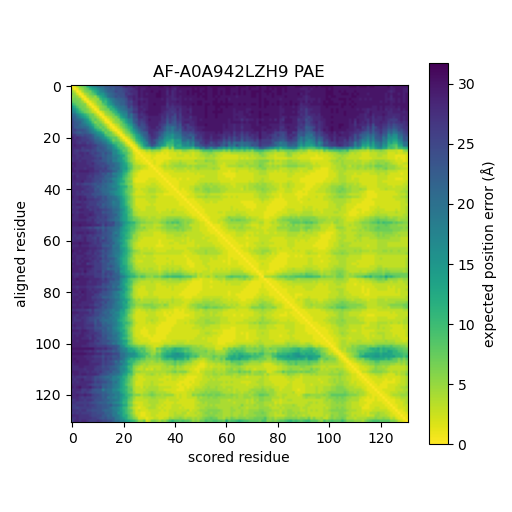 5.175 10.249 1.063 1.00 87.31 126 LEU A O 1
ATOM 967 N N . GLU A 1 127 ? 5.364 11.095 -1.009 1.00 87.69 127 GLU A N 1
ATOM 968 C CA . GLU A 1 127 ? 4.376 12.141 -0.784 1.00 87.69 127 GLU A CA 1
ATOM 969 C C . GLU A 1 127 ? 2.982 11.513 -0.823 1.00 87.69 127 GLU A C 1
ATOM 971 O O . GLU A 1 127 ? 2.698 10.693 -1.700 1.00 87.69 127 GLU A O 1
ATOM 976 N N . THR A 1 128 ? 2.141 11.869 0.149 1.00 86.25 128 THR A N 1
ATOM 977 C CA . THR A 1 128 ? 0.763 11.383 0.246 1.00 86.25 128 THR A CA 1
ATOM 978 C C . THR A 1 128 ? -0.188 12.466 -0.229 1.00 86.25 128 THR A C 1
ATOM 980 O O . THR A 1 128 ? -0.206 13.562 0.330 1.00 86.25 128 THR A O 1
ATOM 983 N N . VAL A 1 129 ? -0.982 12.149 -1.246 1.00 86.44 129 VAL A N 1
ATOM 984 C CA . VAL A 1 129 ? -2.053 13.007 -1.759 1.00 86.44 129 VAL A CA 1
ATOM 985 C C . VAL A 1 129 ? -3.383 12.354 -1.405 1.00 86.44 129 VAL A C 1
ATOM 987 O O . VAL A 1 129 ? -3.615 11.209 -1.783 1.00 86.4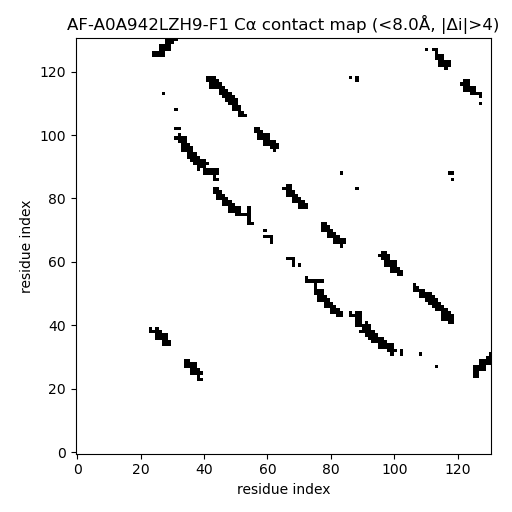4 129 VAL A O 1
ATOM 990 N N . VAL A 1 130 ? -4.229 13.072 -0.666 1.00 83.12 130 VAL A N 1
ATOM 991 C CA . VAL A 1 130 ? -5.576 12.616 -0.296 1.00 83.12 130 VAL A CA 1
ATOM 992 C C . VAL A 1 130 ? -6.579 13.253 -1.256 1.00 83.12 130 VAL A C 1
ATOM 994 O O . VAL A 1 130 ? -6.602 14.481 -1.370 1.00 83.12 130 VAL A O 1
ATOM 997 N N . GLU A 1 131 ? -7.347 12.420 -1.959 1.00 77.12 131 GLU A N 1
ATOM 998 C CA . GLU A 1 131 ? -8.353 12.806 -2.967 1.00 77.12 131 GLU A CA 1
ATOM 999 C C . GLU A 1 131 ? -9.791 12.621 -2.463 1.00 77.12 131 GLU A C 1
ATOM 1001 O O . GLU A 1 131 ? -10.064 11.615 -1.762 1.00 77.12 131 GLU A O 1
#

Mean predicted aligned error: 10.24 Å

Nearest PDB structures (foldseek):
  8um6-assembly2_B  TM=6.212E-01  e=1.730E-03  Bacillus subtilis
  7me6-assembly1_A  TM=6.072E-01  e=2.380E-03  Bacillus subtilis
  1opo-assembly1_C  TM=6.149E-01  e=1.219E-01  Carnation mottle virus
  4nen-assembly1_A  TM=5.211E-01  e=4.141E-01  Homo sapiens
  4llf-assembly1_D  TM=6.051E-01  e=5.043E+00  Cucumber necrosis virus

Secondary structure (DSSP, 8-state):
--------------------------EEEE-SSEEEEEE-S-EEEEEEEEE-TTGGG-EEEE-STT-EEEEEEETTEEEEEEE-TT-PPPPSEEEEEEEEES--TT---EEEEEEEEETTS-EEEPEEEE-

Solvent-accessible surface area (backbone atoms only — not comparable to full-atom values): 7676 Å² total; per-residue (Å²): 134,88,79,90,80,91,78,75,90,74,74,82,67,76,74,76,74,68,78,72,71,70,74,83,71,37,33,37,38,36,45,92,48,38,35,28,37,34,33,88,41,46,39,26,34,40,39,38,33,37,34,28,86,60,36,89,51,51,44,80,42,70,65,49,86,81,51,48,71,51,70,52,72,52,85,38,32,37,41,33,41,37,37,25,95,82,58,52,49,46,68,58,43,83,39,71,42,33,40,48,40,68,77,58,96,85,62,61,76,46,78,76,46,46,37,30,26,32,82,83,71,45,81,42,80,37,54,78,43,83,101

Foldseek 3Di:
DDDDDDDDDPDPPPPPPVPPPVVQFWAWEDEQWFIKIAGQQFFFKKKWKKFKQPQVQKDKDFDDPQKDKDWDDDRGMIIIMIGHPVSGGDDHGIGTTITIDRDDPPIDMDTDAMWTAGNVRDIDGHHYHYD